Protein AF-A0A2J4YFI7-F1 (afdb_monomer)

Organism: NCBI:txid1134687

Nearest PDB structures (foldseek):
  6lla-assembly1_A  TM=9.316E-01  e=1.703E-08  Providencia alcalifaciens F90-2004
  6lk2-assembly2_B  TM=9.315E-01  e=2.602E-08  Providencia alc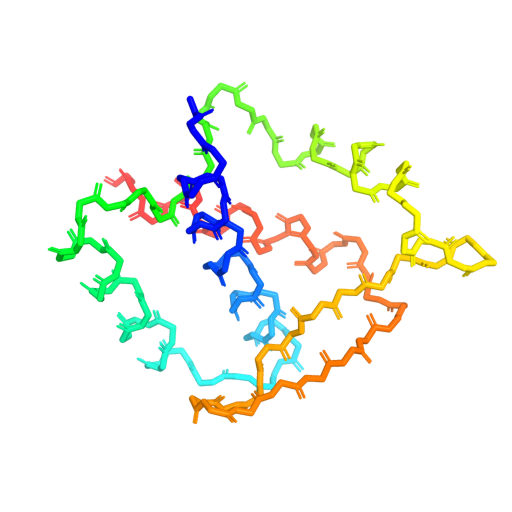alifaciens F90-2004
  6lk2-assembly1_A  TM=9.329E-01  e=6.852E-08  Providencia alcalifaciens F90-2004
  3okf-assembly1_A  TM=9.171E-01  e=9.826E-07  Vibrio cholerae O1 biovar El Tor str. N16961
  3zok-assembly2_D  TM=7.689E-01  e=5.336E-05  Actinidia chinensis

Solvent-accessible surface area (backbone atoms only — not comparable to full-atom values): 5832 Å² total; per-residue (Å²): 130,55,71,69,39,52,50,40,13,49,52,44,29,28,37,41,30,18,36,76,69,75,44,31,59,70,69,58,46,51,53,50,47,54,52,36,50,74,70,75,35,46,57,36,72,64,88,88,56,55,50,76,67,47,51,70,59,60,64,68,40,90,57,41,61,97,84,32,51,54,44,72,30,44,54,48,98,95,39,69,46,82,41,63,73,69,57,66,66,48,51,37,50,14,42,46,54,37,59,60,78,76,115

Radius of gyration: 13.02 Å; Cα contacts (8 Å, |Δi|>4): 129; chains: 1; bounding box: 36×32×28 Å

Structure (mmCIF, N/CA/C/O backbone):
data_AF-A0A2J4YFI7-F1
#
_entry.id   AF-A0A2J4YFI7-F1
#
loop_
_atom_site.group_PDB
_atom_site.id
_atom_site.type_symbol
_atom_site.label_atom_id
_atom_site.label_alt_id
_atom_site.label_comp_id
_atom_site.label_asym_id
_atom_site.label_entity_id
_atom_site.label_seq_id
_atom_site.pdbx_PDB_ins_code
_atom_site.Cartn_x
_atom_site.Cartn_y
_atom_site.Cartn_z
_atom_site.occupancy
_atom_site.B_iso_or_equiv
_atom_site.auth_seq_id
_atom_site.auth_comp_id
_atom_site.auth_asym_id
_atom_site.auth_atom_id
_atom_site.pdbx_PDB_model_num
ATOM 1 N N . TRP A 1 1 ? 0.781 8.949 15.170 1.00 85.25 1 TRP A N 1
ATOM 2 C CA . TRP A 1 1 ? 1.114 7.699 14.479 1.00 85.25 1 TRP A CA 1
ATOM 3 C C . TRP A 1 1 ? 2.081 6.889 15.309 1.00 85.25 1 TRP A C 1
ATOM 5 O O . TRP A 1 1 ? 3.270 7.186 15.361 1.00 85.25 1 TRP A O 1
ATOM 15 N N . LEU A 1 2 ? 1.547 5.887 15.994 1.00 94.88 2 LEU A N 1
ATOM 16 C CA . LEU A 1 2 ? 2.310 4.775 16.536 1.00 94.88 2 LEU A CA 1
ATOM 17 C C . LEU A 1 2 ? 2.822 3.903 15.384 1.00 94.88 2 LEU A C 1
ATOM 19 O O . LEU A 1 2 ? 2.267 3.906 14.284 1.00 94.88 2 LEU A O 1
ATOM 23 N N . HIS A 1 3 ? 3.860 3.109 15.643 1.00 94.19 3 HIS A N 1
ATOM 24 C CA . HIS A 1 3 ? 4.421 2.219 14.624 1.00 94.19 3 HIS A CA 1
ATOM 25 C C . HIS A 1 3 ? 3.359 1.277 14.029 1.00 94.19 3 HIS A C 1
ATOM 27 O O . HIS A 1 3 ? 3.252 1.166 12.811 1.00 94.19 3 HIS A O 1
ATOM 33 N N . GLY A 1 4 ? 2.529 0.661 14.878 1.00 95.56 4 GLY A N 1
ATOM 34 C CA . GLY A 1 4 ? 1.462 -0.244 14.437 1.00 95.56 4 GLY A CA 1
ATOM 35 C C . GLY A 1 4 ? 0.390 0.434 13.578 1.00 95.56 4 GLY A C 1
ATOM 36 O O . GLY A 1 4 ? -0.101 -0.174 12.633 1.00 95.56 4 GLY A O 1
ATOM 37 N N . GLU A 1 5 ? 0.082 1.705 13.847 1.00 96.44 5 GLU A N 1
ATOM 38 C CA . GLU A 1 5 ? -0.845 2.497 13.030 1.00 96.44 5 GLU A CA 1
ATOM 39 C C . GLU A 1 5 ? -0.274 2.699 11.623 1.00 96.44 5 GLU A C 1
ATOM 41 O O . GLU A 1 5 ? -0.945 2.419 10.633 1.00 96.44 5 GLU A O 1
ATOM 46 N N . ALA A 1 6 ? 0.998 3.101 11.526 1.00 94.38 6 ALA A N 1
ATOM 47 C CA . ALA A 1 6 ? 1.653 3.328 10.237 1.00 94.38 6 ALA A CA 1
ATOM 48 C C . ALA A 1 6 ? 1.770 2.029 9.423 1.00 94.38 6 ALA A C 1
ATOM 50 O O . ALA A 1 6 ? 1.573 2.033 8.208 1.00 94.38 6 ALA A O 1
ATOM 51 N N . VAL A 1 7 ? 2.037 0.904 10.097 1.00 96.06 7 VAL A N 1
ATOM 52 C CA . VAL A 1 7 ? 2.053 -0.426 9.474 1.00 96.06 7 VAL A CA 1
ATOM 53 C C . VAL A 1 7 ? 0.668 -0.807 8.946 1.00 96.06 7 VAL A C 1
ATOM 55 O O . VAL A 1 7 ? 0.578 -1.322 7.834 1.00 96.06 7 VAL A O 1
ATOM 58 N N . ALA A 1 8 ? -0.408 -0.531 9.687 1.00 97.38 8 ALA A N 1
ATOM 59 C CA . ALA A 1 8 ? -1.773 -0.826 9.252 1.00 97.38 8 ALA A CA 1
ATOM 60 C C . ALA A 1 8 ? -2.142 -0.095 7.954 1.00 97.38 8 ALA A C 1
ATOM 62 O O . ALA A 1 8 ? -2.522 -0.742 6.975 1.00 97.38 8 ALA A O 1
ATOM 63 N N . ALA A 1 9 ? -1.934 1.223 7.906 1.00 96.19 9 ALA A N 1
ATOM 64 C CA . ALA A 1 9 ? -2.154 2.016 6.698 1.00 96.19 9 ALA A CA 1
ATOM 65 C C . ALA A 1 9 ? -1.271 1.532 5.531 1.00 96.19 9 ALA A C 1
ATOM 67 O O . ALA A 1 9 ? -1.753 1.330 4.415 1.00 96.19 9 ALA A O 1
ATOM 68 N N . GLY A 1 10 ? 0.007 1.252 5.806 1.00 95.75 10 GLY A N 1
ATOM 69 C CA . GLY A 1 10 ? 0.949 0.733 4.815 1.00 95.75 10 GLY A CA 1
ATOM 70 C C . GLY A 1 10 ? 0.550 -0.628 4.231 1.00 95.75 10 GLY A C 1
ATOM 71 O O . GLY A 1 10 ? 0.753 -0.860 3.041 1.00 95.75 10 GLY A O 1
ATOM 72 N N . MET A 1 11 ? -0.063 -1.520 5.018 1.00 97.56 11 MET A N 1
ATOM 73 C CA . MET A 1 11 ? -0.576 -2.802 4.513 1.00 97.56 11 MET A CA 1
ATOM 74 C C . MET A 1 11 ? -1.711 -2.611 3.504 1.00 97.56 11 MET A C 1
ATOM 76 O O . MET A 1 11 ? -1.757 -3.324 2.501 1.00 97.56 11 MET A O 1
ATOM 80 N N . VAL A 1 12 ? -2.598 -1.638 3.731 1.00 97.62 12 VAL A N 1
ATOM 81 C CA . VAL A 1 12 ? -3.676 -1.316 2.782 1.00 97.62 12 VAL A CA 1
ATOM 82 C C . VAL A 1 12 ? -3.097 -0.715 1.502 1.00 97.62 12 VAL A C 1
ATOM 84 O O . VAL A 1 12 ? -3.463 -1.149 0.411 1.00 97.62 12 VAL A O 1
ATOM 87 N N . MET A 1 13 ? -2.128 0.200 1.611 1.00 96.94 13 MET A N 1
ATOM 88 C CA . MET A 1 13 ? -1.411 0.747 0.450 1.00 96.94 13 MET A CA 1
ATOM 89 C C . MET A 1 13 ? -0.704 -0.357 -0.354 1.00 96.94 13 MET A C 1
ATOM 91 O O . MET A 1 13 ? -0.778 -0.374 -1.580 1.00 96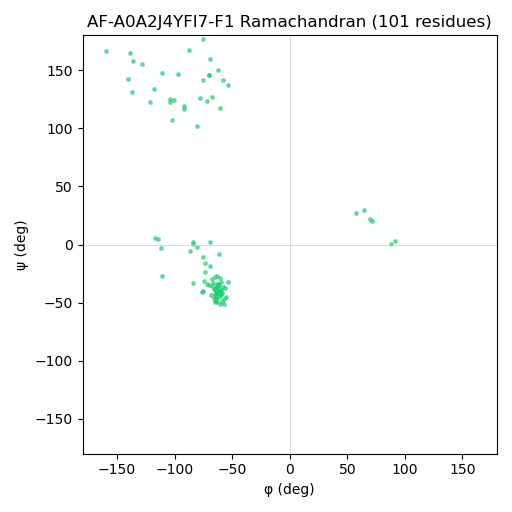.94 13 MET A O 1
ATOM 95 N N . ALA A 1 14 ? -0.070 -1.328 0.311 1.00 97.19 14 ALA A N 1
ATOM 96 C CA . ALA A 1 14 ? 0.568 -2.466 -0.354 1.00 97.19 14 ALA A CA 1
ATOM 97 C C . ALA A 1 14 ? -0.446 -3.379 -1.066 1.00 97.19 14 ALA A C 1
ATOM 99 O O . ALA A 1 14 ? -0.180 -3.857 -2.171 1.00 97.19 14 ALA A O 1
ATOM 100 N N . ALA A 1 15 ? -1.619 -3.601 -0.465 1.00 98.00 15 ALA A N 1
ATOM 101 C CA . ALA A 1 15 ? -2.702 -4.356 -1.088 1.00 98.00 15 ALA A CA 1
ATOM 102 C C . ALA A 1 15 ? -3.238 -3.646 -2.343 1.00 98.00 15 ALA A C 1
ATOM 104 O O . ALA A 1 15 ? -3.321 -4.268 -3.402 1.00 98.00 15 ALA A O 1
ATOM 105 N N . ARG A 1 16 ? -3.475 -2.327 -2.271 1.00 97.56 16 ARG A N 1
ATOM 106 C CA . ARG A 1 16 ? -3.871 -1.496 -3.425 1.00 97.56 16 ARG A CA 1
ATOM 107 C C . ARG A 1 16 ? -2.811 -1.462 -4.524 1.00 97.56 16 ARG A C 1
ATOM 109 O O . ARG A 1 16 ? -3.140 -1.572 -5.702 1.00 97.56 16 ARG A O 1
ATOM 116 N N . ALA A 1 17 ? -1.530 -1.391 -4.165 1.00 97.25 17 ALA A N 1
ATOM 117 C CA . ALA A 1 17 ? -0.444 -1.483 -5.139 1.00 97.25 17 ALA A CA 1
ATOM 118 C C . ALA A 1 17 ? -0.454 -2.840 -5.860 1.00 97.25 17 ALA A C 1
ATOM 120 O O . ALA A 1 17 ? -0.263 -2.901 -7.073 1.00 97.25 17 ALA A O 1
ATOM 121 N N . SER A 1 18 ? -0.728 -3.931 -5.140 1.00 97.62 18 SER A N 1
ATOM 122 C CA . SER A 1 18 ? -0.827 -5.262 -5.741 1.00 97.62 18 SER A CA 1
ATOM 123 C C . SER A 1 18 ? -2.078 -5.436 -6.620 1.00 97.62 18 SER A C 1
ATOM 125 O O . SER A 1 18 ? -1.992 -6.056 -7.682 1.00 97.62 18 SER A O 1
ATOM 127 N N . GLU A 1 19 ? -3.214 -4.823 -6.258 1.00 97.38 19 GLU A N 1
ATOM 128 C CA . GLU A 1 19 ? -4.404 -4.728 -7.126 1.00 97.38 19 GLU A CA 1
ATOM 129 C C . GLU A 1 19 ? -4.088 -4.019 -8.444 1.00 97.38 19 GLU A C 1
ATOM 131 O O . GLU A 1 19 ? -4.394 -4.542 -9.513 1.00 97.38 19 GLU A O 1
ATOM 136 N N . ARG A 1 20 ? -3.419 -2.859 -8.382 1.00 96.56 20 ARG A N 1
ATOM 137 C CA . ARG A 1 20 ? -3.005 -2.088 -9.568 1.00 96.56 20 ARG A CA 1
ATOM 138 C C . ARG A 1 20 ? -2.068 -2.869 -10.486 1.00 96.56 20 ARG A C 1
ATOM 140 O O . ARG A 1 20 ? -2.069 -2.661 -11.694 1.00 96.56 20 ARG A O 1
ATOM 147 N N . LEU A 1 21 ? -1.296 -3.796 -9.924 1.00 96.62 21 LEU A N 1
ATOM 148 C CA . LEU A 1 21 ? -0.437 -4.714 -10.675 1.00 96.62 21 LEU A CA 1
ATOM 149 C C . LEU A 1 21 ? -1.184 -5.955 -11.195 1.00 96.62 21 LEU A C 1
ATOM 151 O O . LEU A 1 21 ? -0.551 -6.819 -11.803 1.00 96.62 21 LEU A O 1
ATOM 155 N N . GLY A 1 22 ? -2.491 -6.076 -10.937 1.00 96.62 22 GLY A N 1
ATOM 156 C CA . GLY A 1 22 ? -3.318 -7.220 -11.324 1.00 96.62 22 GLY A CA 1
ATOM 157 C C . GLY A 1 22 ? -2.994 -8.504 -10.557 1.00 96.62 22 GLY A C 1
ATOM 158 O O . GLY A 1 22 ? -3.241 -9.597 -11.061 1.00 96.62 22 GLY A O 1
ATOM 159 N N . ARG A 1 23 ? -2.385 -8.395 -9.368 1.00 96.31 23 ARG A N 1
ATOM 160 C CA . ARG A 1 23 ? -1.854 -9.533 -8.595 1.00 96.31 23 ARG A CA 1
ATOM 161 C C . ARG A 1 23 ? -2.600 -9.827 -7.300 1.00 96.31 23 ARG A C 1
ATOM 163 O O . ARG A 1 23 ? -2.256 -10.792 -6.622 1.00 96.31 23 ARG A O 1
ATOM 170 N N . PHE A 1 24 ? -3.600 -9.024 -6.955 1.00 97.62 24 PHE A N 1
ATOM 171 C CA . PHE A 1 24 ? -4.356 -9.192 -5.722 1.00 97.62 24 PHE A CA 1
ATOM 172 C C . PHE A 1 24 ? -5.838 -8.926 -5.943 1.00 97.62 24 PHE A C 1
ATOM 174 O O . PHE A 1 24 ? -6.211 -8.050 -6.722 1.00 97.62 24 PHE A O 1
ATOM 181 N N . ASN A 1 25 ? -6.681 -9.711 -5.277 1.00 97.00 25 ASN A N 1
ATOM 182 C CA . ASN A 1 25 ? -8.123 -9.604 -5.413 1.00 97.00 25 ASN A CA 1
ATOM 183 C C . ASN A 1 25 ? -8.648 -8.398 -4.599 1.00 97.00 25 ASN A C 1
ATOM 185 O O . ASN A 1 25 ? -8.442 -8.374 -3.382 1.00 97.00 25 ASN A O 1
ATOM 189 N N . PRO A 1 26 ? -9.408 -7.458 -5.200 1.00 96.19 26 PRO A N 1
ATOM 190 C CA . PRO A 1 26 ? -10.044 -6.362 -4.467 1.00 96.19 26 PRO A CA 1
ATOM 191 C C . PRO A 1 26 ? -10.911 -6.800 -3.278 1.00 96.19 26 PRO A C 1
ATOM 193 O O . PRO A 1 26 ? -10.984 -6.093 -2.273 1.00 96.19 26 PRO A O 1
ATOM 196 N N . GLN A 1 27 ? -11.555 -7.973 -3.342 1.00 97.50 27 GLN A N 1
ATOM 197 C CA . GLN A 1 27 ? -12.321 -8.495 -2.205 1.00 97.50 27 GLN A CA 1
ATOM 198 C C . GLN A 1 27 ? -11.425 -8.861 -1.014 1.00 97.50 27 GLN A C 1
ATOM 200 O O . GLN A 1 27 ? -11.829 -8.678 0.135 1.00 97.50 27 GLN A O 1
ATOM 205 N N . ASP A 1 28 ? -10.199 -9.328 -1.258 1.00 97.69 28 ASP A N 1
ATOM 206 C CA . ASP A 1 28 ? -9.247 -9.617 -0.186 1.00 97.69 28 ASP A CA 1
ATOM 207 C C . ASP A 1 28 ? -8.714 -8.335 0.460 1.00 97.69 28 ASP A C 1
ATOM 209 O O . ASP A 1 28 ? -8.549 -8.290 1.679 1.00 97.69 28 ASP A O 1
ATOM 213 N N . THR A 1 29 ? -8.548 -7.252 -0.300 1.00 97.50 29 THR A N 1
ATOM 214 C CA . THR A 1 29 ? -8.236 -5.937 0.282 1.00 97.50 29 THR A CA 1
ATOM 215 C C . THR A 1 29 ? -9.351 -5.435 1.185 1.00 97.50 29 THR A C 1
ATOM 217 O O . THR A 1 29 ? -9.071 -4.950 2.280 1.00 97.50 29 THR A O 1
ATOM 220 N N . GLN A 1 30 ? -10.617 -5.615 0.799 1.00 97.31 30 GLN A N 1
ATOM 221 C CA . GLN A 1 30 ? -11.740 -5.265 1.675 1.00 97.31 30 GLN A CA 1
ATOM 222 C C . GLN A 1 30 ? -11.748 -6.102 2.959 1.00 97.31 30 GLN A C 1
ATOM 224 O O . GLN A 1 30 ? -12.014 -5.578 4.040 1.00 97.31 30 GLN A O 1
ATOM 229 N N . ARG A 1 31 ? -11.380 -7.388 2.884 1.00 98.06 31 ARG A N 1
ATOM 230 C CA . ARG A 1 31 ? -11.200 -8.227 4.082 1.00 98.06 31 ARG A CA 1
ATOM 231 C C . ARG A 1 31 ? -10.095 -7.693 4.999 1.00 98.06 31 ARG A C 1
ATOM 233 O O . ARG A 1 31 ? -10.288 -7.691 6.214 1.00 98.06 31 ARG A O 1
ATOM 240 N N . ILE A 1 32 ? -8.972 -7.234 4.439 1.00 97.81 32 ILE A N 1
ATOM 241 C CA . ILE A 1 32 ? -7.876 -6.611 5.200 1.00 97.81 32 ILE A CA 1
ATOM 242 C C . ILE A 1 32 ? -8.360 -5.320 5.873 1.00 97.81 32 ILE A C 1
ATOM 244 O O . ILE A 1 32 ? -8.188 -5.169 7.081 1.00 97.81 32 ILE A O 1
ATOM 248 N N . ILE A 1 33 ? -9.015 -4.428 5.124 1.00 97.38 33 ILE A N 1
ATOM 249 C CA . ILE A 1 33 ? -9.549 -3.155 5.636 1.00 97.38 33 ILE A CA 1
ATOM 250 C C . ILE A 1 33 ? -10.523 -3.400 6.791 1.00 97.38 33 ILE A C 1
ATOM 252 O O . ILE A 1 33 ? -10.333 -2.846 7.873 1.00 97.38 33 ILE A O 1
ATOM 256 N N . HIS A 1 34 ? -11.510 -4.282 6.606 1.00 97.88 34 HIS A N 1
ATOM 257 C CA . HIS A 1 34 ? -12.484 -4.598 7.652 1.00 97.88 34 HIS A CA 1
ATOM 258 C C . HIS A 1 34 ? -11.827 -5.162 8.916 1.00 97.88 34 HIS A C 1
ATOM 260 O O . HIS A 1 34 ? -12.247 -4.841 10.027 1.00 97.88 34 HIS A O 1
ATOM 266 N N . LEU A 1 35 ? -10.796 -6.001 8.778 1.00 98.19 35 LEU A N 1
ATOM 267 C CA . LEU A 1 35 ? -10.075 -6.536 9.931 1.00 98.19 35 LEU A CA 1
ATOM 268 C C . LEU A 1 35 ? -9.335 -5.432 10.698 1.00 98.19 35 LEU A C 1
ATOM 270 O O . LEU A 1 35 ? -9.428 -5.382 11.923 1.00 98.19 35 LEU A O 1
ATOM 274 N N . LEU A 1 36 ? -8.633 -4.546 9.991 1.00 97.94 36 LEU A N 1
ATOM 275 C CA . LEU A 1 36 ? -7.889 -3.442 10.602 1.00 97.94 36 LEU A CA 1
ATOM 276 C C . LEU A 1 36 ? -8.823 -2.441 11.291 1.00 97.94 36 LEU A C 1
ATOM 278 O O . LEU A 1 36 ? -8.572 -2.062 12.432 1.00 97.94 36 LEU A O 1
ATOM 282 N N . GLN A 1 37 ? -9.948 -2.099 10.660 1.00 97.38 37 GLN A N 1
ATOM 283 C CA . GLN A 1 37 ? -10.973 -1.243 11.264 1.00 97.38 37 GLN A CA 1
ATOM 284 C C . GLN A 1 37 ? -11.557 -1.862 12.538 1.00 97.38 37 GLN A C 1
ATOM 286 O O . GLN A 1 37 ? -11.695 -1.177 13.549 1.00 97.38 37 GLN A O 1
ATOM 291 N N . ARG A 1 38 ? -11.842 -3.173 12.538 1.00 98.19 38 ARG A N 1
ATOM 292 C CA . ARG A 1 38 ? -12.292 -3.893 13.744 1.00 98.19 38 ARG A CA 1
ATOM 293 C C . ARG A 1 38 ? -11.249 -3.904 14.861 1.00 98.19 38 ARG A C 1
ATOM 295 O O . ARG A 1 38 ? -11.622 -4.011 16.024 1.00 98.19 38 ARG A O 1
ATOM 302 N N . ALA A 1 39 ? -9.969 -3.805 14.514 1.00 97.50 39 ALA A N 1
ATOM 303 C CA . ALA A 1 39 ? -8.872 -3.667 15.464 1.00 97.50 39 ALA A CA 1
ATOM 304 C C . ALA A 1 39 ? -8.634 -2.209 15.912 1.00 97.50 39 ALA A C 1
ATOM 306 O O . ALA A 1 39 ? -7.708 -1.963 16.679 1.00 97.50 39 ALA A O 1
ATOM 307 N N . GLY A 1 40 ? -9.442 -1.248 15.445 1.00 96.56 40 GLY A N 1
ATOM 308 C CA . GLY A 1 40 ? -9.286 0.174 15.759 1.00 96.56 40 GLY A CA 1
ATOM 309 C C . GLY A 1 40 ? -8.077 0.826 15.086 1.00 96.56 40 GLY A C 1
ATOM 310 O O . GLY A 1 40 ? -7.596 1.849 15.563 1.00 96.56 40 GLY A O 1
ATOM 311 N N . LEU A 1 41 ? -7.558 0.229 14.009 1.00 97.25 41 LEU A N 1
ATOM 312 C CA . LEU A 1 41 ? -6.377 0.717 13.303 1.00 97.25 41 LEU A CA 1
ATOM 313 C C . LEU A 1 41 ? -6.759 1.565 12.082 1.00 97.25 41 LEU A C 1
ATOM 315 O O . LEU A 1 41 ? -7.754 1.272 11.410 1.00 97.25 41 LEU A O 1
ATOM 319 N N . PRO A 1 42 ? -5.951 2.584 11.745 1.00 95.81 42 PRO A N 1
ATOM 320 C CA . PRO A 1 42 ? -6.166 3.363 10.538 1.00 95.81 42 PRO A CA 1
ATOM 321 C C . PRO A 1 42 ? -5.863 2.539 9.280 1.00 95.81 42 PRO A C 1
ATOM 323 O O . PRO A 1 42 ? -4.961 1.701 9.254 1.00 95.81 42 PRO A O 1
ATOM 326 N N . VAL A 1 43 ? -6.624 2.808 8.218 1.00 96.38 43 VAL A N 1
ATOM 327 C CA . VAL A 1 43 ? -6.546 2.118 6.913 1.00 96.38 43 VAL A CA 1
ATOM 328 C C . VAL A 1 43 ? -6.139 3.043 5.761 1.00 96.38 43 VAL A C 1
ATOM 330 O O . VAL A 1 43 ? -6.117 2.634 4.604 1.00 96.38 43 VAL A O 1
ATOM 333 N N . SER A 1 44 ? -5.802 4.284 6.086 1.00 93.25 44 SER A N 1
ATOM 334 C CA . SER A 1 44 ? -5.335 5.344 5.193 1.00 93.25 44 SER A CA 1
ATOM 335 C C . SER A 1 44 ? -4.162 6.050 5.861 1.00 93.25 44 SER A C 1
ATOM 337 O O . SER A 1 44 ? -4.016 5.960 7.075 1.00 93.25 44 SER A O 1
ATOM 339 N N . GLY A 1 45 ? -3.310 6.729 5.100 1.00 90.25 45 GLY A N 1
ATOM 340 C CA . GLY A 1 45 ? -2.272 7.579 5.689 1.00 90.25 45 GLY A CA 1
ATOM 341 C C . GLY A 1 45 ? -2.822 8.908 6.240 1.00 90.25 45 GLY A C 1
ATOM 342 O O . GLY A 1 45 ? -4.011 9.190 6.084 1.00 90.25 45 GLY A O 1
ATOM 343 N N . PRO A 1 46 ? -1.972 9.751 6.859 1.00 89.62 46 PRO A N 1
ATOM 344 C CA . PRO A 1 46 ? -2.356 11.100 7.284 1.00 89.62 46 PRO A CA 1
ATOM 345 C C . PRO A 1 46 ? -2.956 11.915 6.128 1.00 89.62 46 PRO A C 1
ATOM 347 O O . PRO A 1 46 ? -2.408 11.902 5.023 1.00 89.62 46 PRO A O 1
ATOM 350 N N . GLN A 1 47 ? -4.046 12.647 6.382 1.00 85.19 47 GLN A N 1
ATOM 351 C CA . GLN A 1 47 ? -4.719 13.464 5.360 1.00 85.19 47 GLN A CA 1
ATOM 352 C C . GLN A 1 47 ? -3.860 14.648 4.906 1.00 85.19 47 GLN A C 1
ATOM 354 O O . GLN A 1 47 ? -3.935 15.076 3.759 1.00 85.19 47 GLN A O 1
ATOM 359 N N . GLU A 1 48 ? -3.010 15.155 5.793 1.00 87.25 48 GLU A N 1
ATOM 360 C CA . GLU A 1 48 ? -2.119 16.287 5.547 1.00 87.25 48 GLU A CA 1
ATOM 361 C C . GLU A 1 48 ? -0.911 15.901 4.679 1.00 87.25 48 GLU A C 1
ATOM 363 O O . GLU A 1 48 ? -0.164 16.769 4.226 1.00 87.25 48 GLU A O 1
ATOM 368 N N . MET A 1 49 ? -0.693 14.601 4.455 1.00 88.31 49 MET A N 1
ATOM 369 C CA . MET A 1 49 ? 0.440 14.083 3.700 1.00 88.31 49 MET A CA 1
ATOM 370 C C . MET A 1 49 ? 0.009 13.688 2.286 1.00 88.31 49 MET A C 1
ATOM 372 O O . MET A 1 49 ? -0.626 12.655 2.077 1.00 88.31 49 MET A O 1
ATOM 376 N N . ALA A 1 50 ? 0.404 14.491 1.298 1.00 89.12 50 ALA A N 1
ATOM 377 C CA . ALA A 1 50 ? 0.192 14.180 -0.115 1.00 89.12 50 ALA A CA 1
ATOM 378 C C . ALA A 1 50 ? 0.930 12.892 -0.529 1.00 89.12 50 ALA A C 1
ATOM 380 O O . ALA A 1 50 ? 1.988 12.577 0.023 1.00 89.12 50 ALA A O 1
ATOM 381 N N . ALA A 1 51 ? 0.403 12.158 -1.515 1.00 88.12 51 ALA A N 1
ATOM 382 C CA . ALA A 1 51 ? 0.980 10.891 -1.977 1.00 88.12 51 ALA A CA 1
ATOM 383 C C . ALA A 1 51 ? 2.453 11.036 -2.409 1.00 88.12 51 ALA A C 1
ATOM 385 O O . ALA A 1 51 ? 3.296 10.188 -2.113 1.00 88.12 51 ALA A O 1
ATOM 386 N N . GLU A 1 52 ? 2.794 12.160 -3.031 1.00 88.50 52 GLU A N 1
ATOM 387 C CA . GLU A 1 52 ? 4.135 12.496 -3.505 1.00 88.50 52 GLU A CA 1
ATOM 388 C C . GLU A 1 52 ? 5.136 12.653 -2.357 1.00 88.50 52 GLU A C 1
ATOM 390 O O . GLU A 1 52 ? 6.324 12.375 -2.529 1.00 88.50 52 GLU A O 1
ATOM 395 N N . ALA A 1 53 ? 4.666 13.041 -1.167 1.00 89.56 53 ALA A N 1
ATOM 396 C CA . ALA A 1 53 ? 5.513 13.191 0.008 1.00 89.56 53 ALA A CA 1
ATOM 397 C C . ALA A 1 53 ? 6.029 11.840 0.535 1.00 89.56 53 ALA A C 1
ATOM 399 O O . ALA A 1 53 ? 7.026 11.816 1.252 1.00 89.56 53 ALA A O 1
ATOM 400 N N . TYR A 1 54 ? 5.409 10.708 0.174 1.00 88.50 54 TYR A N 1
ATOM 401 C CA . TYR A 1 54 ? 5.837 9.381 0.636 1.00 88.50 54 TYR A CA 1
ATOM 402 C C . TYR A 1 54 ? 7.108 8.902 -0.070 1.00 88.50 54 TYR A C 1
ATOM 404 O O . TYR A 1 54 ? 7.988 8.324 0.574 1.00 88.50 54 TYR A O 1
ATOM 412 N N . LEU A 1 55 ? 7.237 9.153 -1.379 1.00 85.81 55 LEU A N 1
ATOM 413 C CA . LEU A 1 55 ? 8.324 8.597 -2.194 1.00 85.81 55 LEU A CA 1
ATOM 414 C C . LEU A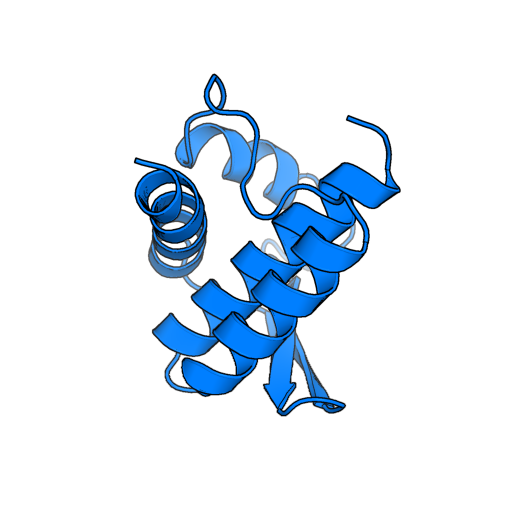 1 55 ? 9.728 8.947 -1.668 1.00 85.81 55 LEU A C 1
ATOM 416 O O . LEU A 1 55 ? 10.529 8.022 -1.515 1.00 85.81 55 LEU A O 1
ATOM 420 N N . PRO A 1 56 ? 10.054 10.209 -1.310 1.00 85.38 56 PRO A N 1
ATOM 421 C CA . PRO A 1 56 ? 11.375 10.546 -0.778 1.00 85.38 56 PRO A CA 1
ATOM 422 C C . PRO A 1 56 ? 11.728 9.787 0.507 1.00 85.38 56 PRO A C 1
ATOM 424 O O . PRO A 1 56 ? 12.896 9.473 0.739 1.00 85.38 56 PRO A O 1
ATOM 427 N N . HIS A 1 57 ? 10.733 9.480 1.345 1.00 84.81 57 HIS A N 1
ATOM 428 C CA . HIS A 1 57 ? 10.933 8.708 2.570 1.00 84.81 57 HIS A CA 1
ATOM 429 C C . HIS A 1 57 ? 11.119 7.217 2.273 1.00 84.81 57 HIS A C 1
ATOM 431 O O . HIS A 1 57 ? 12.014 6.595 2.841 1.00 84.81 57 HIS A O 1
ATOM 437 N N . MET A 1 58 ? 10.346 6.662 1.336 1.00 81.50 58 MET A N 1
ATOM 438 C CA . MET A 1 58 ? 10.455 5.260 0.917 1.00 81.50 58 MET A CA 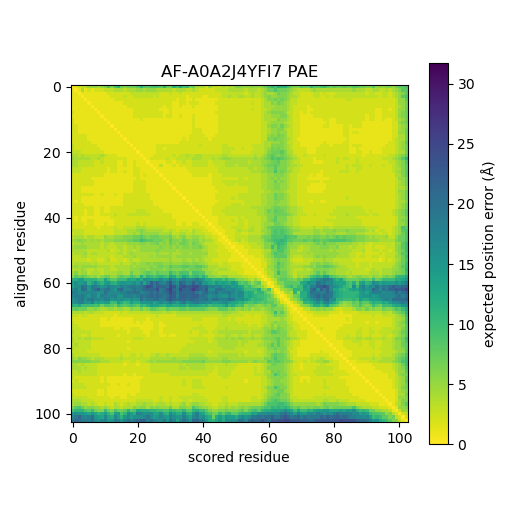1
ATOM 439 C C . MET A 1 58 ? 11.777 4.967 0.189 1.00 81.50 58 MET A C 1
ATOM 441 O O . MET A 1 58 ? 12.361 3.903 0.369 1.00 81.50 58 MET A O 1
ATOM 445 N N . MET A 1 59 ? 12.289 5.920 -0.595 1.00 75.19 59 MET A N 1
ATOM 446 C CA . MET A 1 59 ? 13.558 5.785 -1.326 1.00 75.19 59 MET A CA 1
ATOM 447 C C . MET A 1 59 ? 14.806 5.880 -0.436 1.00 75.19 59 MET A C 1
ATOM 449 O O . MET A 1 59 ? 15.893 5.498 -0.861 1.00 75.19 59 MET A O 1
ATOM 453 N N . ARG A 1 60 ? 14.679 6.389 0.795 1.00 67.25 60 ARG A N 1
ATOM 454 C CA . ARG A 1 60 ? 15.778 6.436 1.776 1.00 67.25 60 ARG A CA 1
ATOM 455 C C . ARG A 1 60 ? 15.893 5.156 2.609 1.00 67.25 60 ARG A C 1
ATOM 457 O O . ARG A 1 60 ? 16.827 5.035 3.401 1.00 67.25 60 ARG A O 1
ATOM 464 N N . ASP A 1 61 ? 14.957 4.219 2.461 1.00 71.38 61 ASP A N 1
ATOM 465 C CA . ASP A 1 61 ? 14.946 2.964 3.209 1.00 71.38 61 ASP A CA 1
ATOM 466 C C . ASP A 1 61 ? 16.091 2.032 2.763 1.00 71.38 61 ASP A C 1
ATOM 468 O O . ASP A 1 61 ? 16.454 1.952 1.588 1.00 71.38 61 ASP A O 1
ATOM 472 N N . LYS A 1 62 ? 16.639 1.263 3.712 1.00 54.44 62 LYS A N 1
ATOM 473 C CA . LYS A 1 62 ? 17.702 0.266 3.491 1.00 54.44 62 LYS A CA 1
ATOM 474 C C . LYS A 1 62 ? 17.303 -0.870 2.536 1.00 54.44 62 LYS A C 1
ATOM 476 O O . LYS A 1 62 ? 18.151 -1.684 2.179 1.00 54.44 62 LYS A O 1
ATOM 481 N N . LYS A 1 63 ? 16.032 -0.956 2.129 1.00 56.56 63 LYS A N 1
ATOM 482 C CA . LYS A 1 63 ? 15.532 -1.894 1.110 1.00 56.56 63 LYS A CA 1
ATOM 483 C C . LYS A 1 63 ? 15.774 -1.446 -0.336 1.00 56.56 63 LYS A C 1
ATOM 485 O O . LYS A 1 63 ? 15.445 -2.206 -1.248 1.00 56.56 63 LYS A O 1
ATOM 490 N N . VAL A 1 64 ? 16.360 -0.267 -0.554 1.00 60.84 64 VAL A N 1
ATOM 491 C CA . VAL A 1 64 ? 16.837 0.170 -1.871 1.00 60.84 64 VAL A CA 1
ATOM 492 C C . VAL A 1 64 ? 18.200 -0.464 -2.158 1.00 60.84 64 VAL A C 1
ATOM 494 O O . VAL A 1 64 ? 19.228 -0.038 -1.639 1.0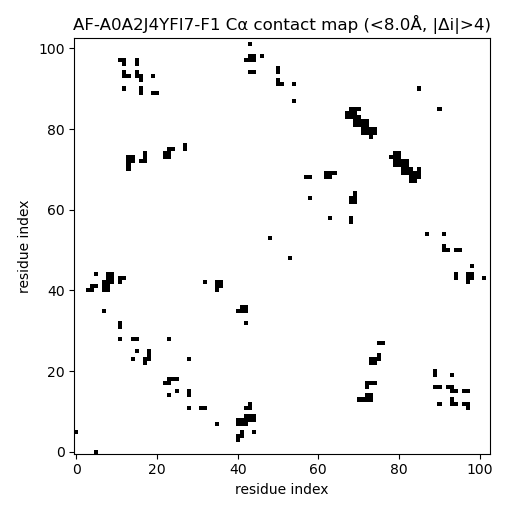0 60.84 64 VAL A O 1
ATOM 497 N N . LEU A 1 65 ? 18.213 -1.505 -2.990 1.00 58.44 65 LEU A N 1
ATOM 498 C CA . LEU A 1 65 ? 19.437 -2.117 -3.516 1.00 58.44 65 LEU A CA 1
ATOM 499 C C . LEU A 1 65 ? 19.604 -1.654 -4.964 1.00 58.44 65 LEU A C 1
ATOM 501 O O . LEU A 1 65 ? 18.684 -1.807 -5.759 1.00 58.44 65 LEU A O 1
ATOM 505 N N . ALA A 1 66 ? 20.761 -1.070 -5.288 1.00 60.56 66 ALA A N 1
ATOM 506 C CA . ALA A 1 66 ? 21.085 -0.544 -6.622 1.00 60.56 66 ALA A CA 1
ATOM 507 C C . ALA A 1 66 ? 20.114 0.531 -7.173 1.00 60.56 66 ALA A C 1
ATOM 509 O O . ALA A 1 66 ? 19.993 0.690 -8.381 1.00 60.56 66 ALA A O 1
ATOM 510 N N . GLY A 1 67 ? 19.443 1.293 -6.299 1.00 67.81 67 GLY A N 1
ATOM 511 C CA . GLY A 1 67 ? 18.509 2.354 -6.706 1.00 67.81 67 GLY A CA 1
ATOM 512 C C . GLY A 1 67 ? 17.068 1.886 -6.931 1.00 67.81 67 GLY A C 1
ATOM 513 O O . GLY A 1 67 ? 16.202 2.710 -7.212 1.00 67.81 67 GLY A O 1
ATOM 514 N N . GLU A 1 68 ? 16.783 0.595 -6.744 1.00 72.62 68 GLU A N 1
ATOM 515 C CA . GLU A 1 68 ? 15.437 0.042 -6.891 1.00 72.62 68 GLU A CA 1
ATOM 516 C C . GLU A 1 68 ? 14.742 -0.153 -5.540 1.00 72.62 68 GLU A C 1
ATOM 518 O O . GLU A 1 68 ? 15.228 -0.872 -4.662 1.00 72.62 68 GLU A O 1
ATOM 523 N N . MET A 1 69 ? 13.560 0.448 -5.390 1.00 83.44 69 MET A N 1
ATOM 524 C CA . MET A 1 69 ? 12.695 0.244 -4.229 1.00 83.44 69 MET A CA 1
ATOM 525 C C . MET A 1 69 ? 12.144 -1.186 -4.213 1.00 83.44 69 MET A C 1
ATOM 527 O O . MET A 1 69 ? 11.538 -1.639 -5.186 1.00 83.44 69 MET A O 1
ATOM 531 N N . ARG A 1 70 ? 12.324 -1.890 -3.088 1.00 88.06 70 ARG A N 1
ATOM 532 C CA . ARG A 1 70 ? 11.747 -3.221 -2.859 1.00 88.06 70 ARG A CA 1
ATOM 533 C C . ARG A 1 70 ? 10.551 -3.143 -1.923 1.00 88.06 70 ARG A C 1
ATOM 535 O O . ARG A 1 70 ? 10.680 -2.717 -0.775 1.00 88.06 70 ARG A O 1
ATOM 542 N N . LEU A 1 71 ? 9.411 -3.626 -2.398 1.00 92.69 71 LEU A N 1
ATOM 543 C CA . LEU A 1 71 ? 8.154 -3.677 -1.658 1.00 92.69 71 LEU A CA 1
ATOM 544 C C . LEU A 1 71 ? 7.787 -5.122 -1.327 1.00 92.69 71 LEU A C 1
ATOM 546 O O . LEU A 1 71 ? 8.082 -6.038 -2.091 1.00 92.69 71 LEU A O 1
ATOM 550 N N . VAL A 1 72 ? 7.132 -5.323 -0.185 1.00 95.12 72 VAL A N 1
ATOM 551 C CA . VAL A 1 72 ? 6.450 -6.586 0.117 1.00 95.12 72 VAL A CA 1
ATOM 552 C C . VAL A 1 72 ? 5.015 -6.435 -0.358 1.00 95.12 72 VAL A C 1
ATOM 554 O O . VAL A 1 72 ? 4.300 -5.576 0.154 1.00 95.12 72 VAL A O 1
ATOM 557 N N . LEU A 1 73 ? 4.606 -7.241 -1.334 1.00 97.25 73 LEU A N 1
ATOM 558 C CA . LEU A 1 73 ? 3.280 -7.160 -1.941 1.00 97.25 73 LEU A CA 1
ATOM 559 C C . LEU A 1 73 ? 2.508 -8.463 -1.711 1.00 97.25 73 LEU A C 1
ATOM 561 O O . LEU A 1 73 ? 3.075 -9.546 -1.893 1.00 97.25 73 LEU A O 1
ATOM 565 N N . PRO A 1 74 ? 1.231 -8.398 -1.303 1.00 98.00 74 PRO A N 1
ATOM 566 C CA . PRO A 1 74 ? 0.419 -9.592 -1.136 1.00 98.00 74 PRO A CA 1
ATOM 567 C C . PRO A 1 74 ? -0.015 -10.153 -2.500 1.00 98.00 74 PRO A C 1
ATOM 569 O O . PRO A 1 74 ? -0.338 -9.401 -3.415 1.00 98.00 74 PRO A O 1
ATOM 572 N N . LEU A 1 75 ? -0.032 -11.480 -2.628 1.00 97.25 75 LEU A N 1
ATOM 573 C CA . LEU A 1 75 ? -0.510 -12.219 -3.810 1.00 97.25 75 LEU A CA 1
ATOM 574 C C . LEU A 1 75 ? -1.807 -12.990 -3.522 1.00 97.25 75 LEU A C 1
ATOM 576 O O . LEU A 1 75 ? -2.593 -13.261 -4.421 1.00 97.25 75 LEU A O 1
ATOM 580 N N . ALA A 1 76 ? -2.015 -13.362 -2.259 1.00 97.12 76 ALA A N 1
ATOM 581 C CA . ALA A 1 76 ? -3.251 -13.915 -1.708 1.00 97.12 76 ALA A CA 1
ATOM 582 C C . ALA A 1 76 ? -3.230 -13.716 -0.182 1.00 97.12 76 ALA A C 1
ATOM 584 O O . ALA A 1 76 ? -2.173 -13.437 0.394 1.00 97.12 76 ALA A O 1
ATOM 585 N N . ILE A 1 77 ? -4.360 -13.885 0.506 1.00 96.81 77 ILE A N 1
ATOM 586 C CA . ILE A 1 77 ? -4.342 -13.936 1.975 1.00 96.81 77 ILE A CA 1
ATOM 587 C C . ILE A 1 77 ? -3.467 -15.116 2.421 1.00 96.81 77 ILE A C 1
ATOM 589 O O . ILE A 1 77 ? -3.756 -16.268 2.109 1.00 96.81 77 ILE A O 1
ATOM 593 N N . GLY A 1 78 ? -2.376 -14.810 3.128 1.00 96.69 78 GLY A N 1
ATOM 594 C CA . GLY A 1 78 ? -1.365 -15.788 3.544 1.00 96.69 78 GLY A CA 1
ATOM 595 C C . GLY A 1 78 ? -0.188 -15.974 2.575 1.00 96.69 78 GLY A C 1
ATOM 596 O O . GLY A 1 78 ? 0.682 -16.794 2.856 1.00 96.69 78 GLY A O 1
ATOM 597 N N . LYS A 1 79 ? -0.112 -15.223 1.464 1.00 97.75 79 LYS A N 1
ATOM 598 C CA . LYS A 1 79 ? 1.000 -15.289 0.499 1.00 97.75 79 LYS A CA 1
ATOM 599 C C . LYS A 1 79 ? 1.447 -13.897 0.051 1.00 97.75 79 LYS A C 1
ATOM 601 O O . LYS A 1 79 ? 0.632 -13.097 -0.399 1.00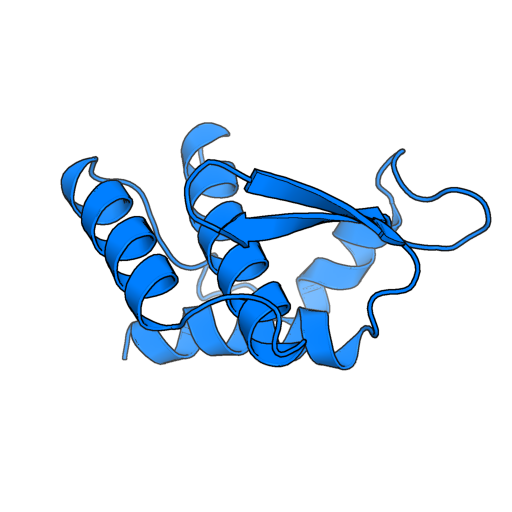 97.75 79 LYS A O 1
ATOM 606 N N . SER A 1 80 ? 2.750 -13.637 0.090 1.00 97.50 80 SER A N 1
ATOM 607 C CA . SER A 1 80 ? 3.361 -12.388 -0.378 1.00 97.50 80 SER A CA 1
ATOM 608 C C . SER A 1 80 ? 4.658 -12.641 -1.143 1.00 97.50 80 SER A C 1
ATOM 610 O O . SER A 1 80 ? 5.230 -13.731 -1.089 1.00 97.50 80 SER A O 1
ATOM 612 N N . GLU A 1 81 ? 5.113 -11.627 -1.870 1.00 96.12 81 GLU A N 1
ATOM 613 C CA . GLU A 1 81 ? 6.410 -11.604 -2.541 1.00 96.12 81 GLU A CA 1
ATOM 614 C C . GLU A 1 81 ? 7.187 -10.336 -2.180 1.00 96.12 81 GLU A C 1
ATOM 616 O O . GLU A 1 81 ? 6.601 -9.306 -1.841 1.00 96.12 81 GLU A O 1
ATOM 621 N N . ILE A 1 82 ? 8.515 -10.401 -2.284 1.00 94.88 82 ILE A N 1
ATOM 622 C CA . ILE A 1 82 ? 9.364 -9.209 -2.319 1.00 94.88 82 ILE A CA 1
ATOM 623 C C . ILE A 1 82 ? 9.548 -8.842 -3.787 1.00 94.88 82 ILE A C 1
ATOM 625 O O . ILE A 1 82 ? 10.105 -9.627 -4.554 1.00 94.88 82 ILE A O 1
ATOM 629 N N . ARG A 1 83 ? 9.110 -7.645 -4.170 1.00 91.88 83 ARG A N 1
ATOM 630 C CA . ARG A 1 83 ? 9.177 -7.157 -5.545 1.00 91.88 83 ARG A CA 1
ATOM 631 C C . ARG A 1 83 ? 9.987 -5.869 -5.626 1.00 91.88 83 ARG A C 1
ATOM 633 O O . ARG A 1 83 ? 9.667 -4.891 -4.957 1.00 91.88 83 ARG A O 1
ATOM 640 N N . GLY A 1 84 ? 11.035 -5.890 -6.446 1.00 91.12 84 GLY A N 1
ATOM 641 C CA . GLY A 1 84 ? 11.747 -4.692 -6.896 1.00 91.12 84 GLY A CA 1
ATOM 642 C C . GLY A 1 84 ? 11.116 -4.100 -8.157 1.00 91.12 84 GLY A C 1
ATOM 643 O O . GLY A 1 84 ? 10.286 -4.750 -8.800 1.00 91.12 84 GLY A O 1
ATOM 644 N N . GLY A 1 85 ? 11.508 -2.875 -8.504 1.00 88.88 85 GLY A N 1
ATOM 645 C CA . GLY A 1 85 ? 11.124 -2.241 -9.770 1.00 88.88 85 GLY A CA 1
ATOM 646 C C . GLY A 1 85 ? 9.623 -1.971 -9.909 1.00 88.88 85 GLY A C 1
ATOM 647 O O . GLY A 1 85 ? 9.090 -2.025 -11.016 1.00 88.88 85 GLY A O 1
ATOM 648 N N . VAL A 1 86 ? 8.916 -1.733 -8.799 1.00 92.06 86 VAL A N 1
ATOM 649 C CA . VAL A 1 86 ? 7.514 -1.297 -8.856 1.00 92.06 86 VAL A CA 1
ATOM 650 C C . VAL A 1 86 ? 7.482 0.152 -9.358 1.00 92.06 86 VAL A C 1
ATOM 652 O O . VAL A 1 86 ? 8.132 1.001 -8.744 1.00 92.06 86 VAL A O 1
ATOM 655 N N . PRO A 1 87 ? 6.755 0.451 -10.451 1.00 92.25 87 PRO A N 1
ATOM 656 C CA . PRO A 1 87 ? 6.671 1.806 -10.984 1.00 92.25 87 PRO A CA 1
ATOM 657 C C . PRO A 1 87 ? 6.140 2.813 -9.953 1.00 92.25 87 PRO A C 1
ATOM 659 O O . PRO A 1 87 ? 5.242 2.503 -9.166 1.00 92.25 87 PRO A O 1
ATOM 662 N N . HIS A 1 88 ? 6.696 4.028 -9.939 1.00 91.44 88 HIS A N 1
ATOM 663 C CA . HIS A 1 88 ? 6.317 5.051 -8.958 1.00 91.44 88 HIS A CA 1
ATOM 664 C C . HIS A 1 88 ? 4.846 5.469 -9.078 1.00 91.44 88 HIS A C 1
ATOM 666 O O . HIS A 1 88 ? 4.211 5.731 -8.063 1.00 91.44 88 HIS A O 1
ATOM 672 N N . ASP A 1 89 ? 4.283 5.489 -10.284 1.00 94.44 89 ASP A N 1
ATOM 673 C CA . ASP A 1 89 ? 2.869 5.778 -10.544 1.00 94.44 89 ASP A CA 1
ATOM 674 C C . ASP A 1 89 ? 1.932 4.732 -9.919 1.00 94.44 89 ASP A C 1
ATOM 676 O 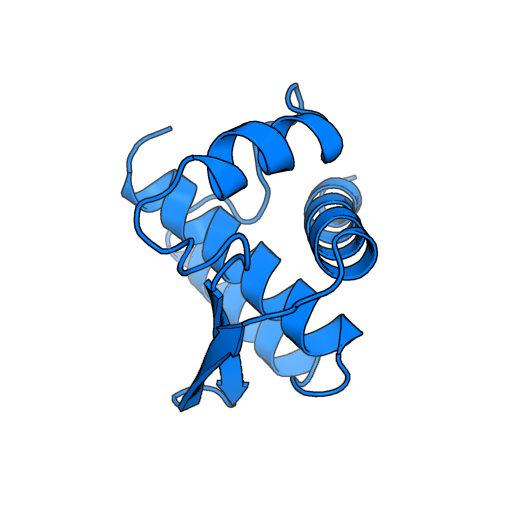O . ASP A 1 89 ? 0.883 5.087 -9.384 1.00 94.44 89 ASP A O 1
ATOM 680 N N . VAL A 1 90 ? 2.334 3.456 -9.896 1.00 95.62 90 VAL A N 1
ATOM 681 C CA . VAL A 1 90 ? 1.600 2.397 -9.184 1.00 95.62 90 VAL A CA 1
ATOM 682 C C . VAL A 1 90 ? 1.599 2.660 -7.680 1.00 95.62 90 VAL A C 1
ATOM 684 O O . VAL A 1 90 ? 0.553 2.538 -7.041 1.00 95.62 90 VAL A O 1
ATOM 687 N N . VAL A 1 91 ? 2.750 3.036 -7.114 1.00 94.19 91 VAL A N 1
ATOM 688 C CA . VAL A 1 91 ? 2.883 3.343 -5.680 1.00 94.19 91 VAL A CA 1
ATOM 689 C C . VAL A 1 91 ? 2.053 4.572 -5.308 1.00 94.19 91 VAL A C 1
ATOM 691 O O . VAL A 1 91 ? 1.258 4.513 -4.373 1.00 94.19 91 VAL A O 1
ATOM 694 N N . LEU A 1 92 ? 2.192 5.665 -6.059 1.00 94.25 92 LEU A N 1
ATOM 695 C CA . LEU A 1 92 ? 1.452 6.908 -5.833 1.00 94.25 92 LEU A CA 1
ATOM 696 C C . LEU A 1 92 ? -0.054 6.703 -5.979 1.00 94.25 92 LEU A C 1
ATOM 698 O O . LEU A 1 92 ? -0.820 7.133 -5.120 1.00 94.25 92 LEU A O 1
ATOM 702 N N . GLY A 1 93 ? -0.474 5.991 -7.025 1.00 94.94 93 GLY A N 1
ATOM 703 C CA . GLY A 1 93 ? -1.874 5.652 -7.230 1.00 94.94 93 GLY A CA 1
ATOM 704 C C . GLY A 1 93 ? -2.439 4.820 -6.080 1.00 94.94 93 GLY A C 1
ATOM 705 O O . GLY A 1 93 ? -3.540 5.093 -5.614 1.00 94.94 93 GLY A O 1
ATOM 706 N N . ALA A 1 94 ? 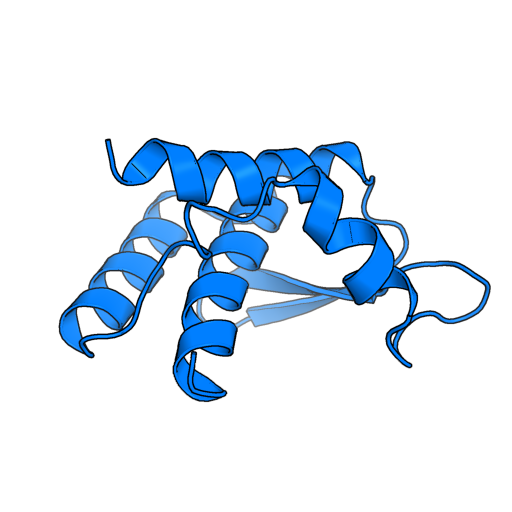-1.677 3.848 -5.574 1.00 95.19 94 ALA A N 1
ATOM 707 C CA . ALA A 1 94 ? -2.104 3.037 -4.439 1.00 95.19 94 ALA A CA 1
ATOM 708 C C . ALA A 1 94 ? -2.276 3.864 -3.159 1.00 95.19 94 ALA A C 1
ATOM 710 O O . ALA A 1 94 ? -3.221 3.637 -2.409 1.00 95.19 94 ALA A O 1
ATOM 711 N N . ILE A 1 95 ? -1.389 4.833 -2.912 1.00 94.06 95 ILE A N 1
ATOM 712 C CA . ILE A 1 95 ? -1.517 5.757 -1.779 1.00 94.06 95 ILE A CA 1
ATOM 713 C C . ILE A 1 95 ? -2.778 6.614 -1.944 1.00 94.06 95 ILE A C 1
ATOM 715 O O . ILE A 1 95 ? -3.588 6.685 -1.017 1.00 94.06 95 ILE A O 1
ATOM 719 N N . ALA A 1 96 ? -2.997 7.183 -3.132 1.00 92.25 96 ALA A N 1
ATOM 720 C CA . ALA A 1 96 ? -4.171 8.001 -3.428 1.00 92.25 96 ALA A CA 1
ATOM 721 C C . ALA A 1 96 ? -5.496 7.233 -3.252 1.00 92.25 96 ALA A C 1
ATOM 723 O O . ALA A 1 96 ? -6.437 7.770 -2.667 1.00 92.25 96 ALA A O 1
ATOM 724 N N . ASP A 1 97 ? -5.562 5.958 -3.658 1.00 91.38 97 ASP A N 1
ATOM 725 C CA . ASP A 1 97 ? -6.756 5.114 -3.470 1.00 91.38 97 ASP A CA 1
ATOM 726 C C . ASP A 1 97 ? -7.154 4.997 -1.993 1.00 91.38 97 ASP A C 1
ATOM 728 O O . ASP A 1 97 ? -8.339 4.970 -1.654 1.00 91.38 97 ASP A O 1
ATOM 732 N N . THR A 1 98 ? -6.167 4.932 -1.091 1.00 88.19 98 THR A N 1
ATOM 733 C CA . THR A 1 98 ? -6.434 4.843 0.355 1.00 88.19 98 THR A CA 1
ATOM 734 C C . THR A 1 98 ? -6.915 6.158 0.959 1.00 88.19 98 THR A C 1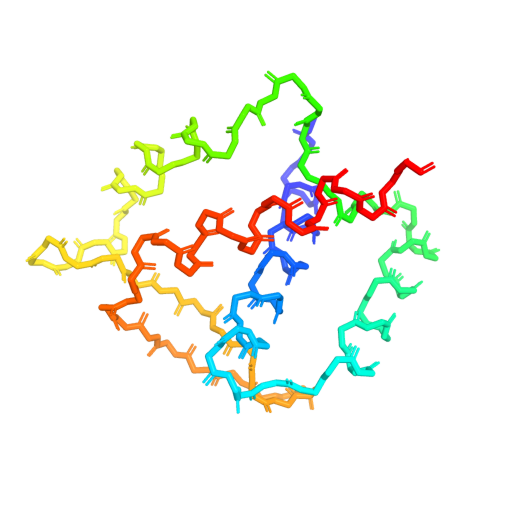
ATOM 736 O O . THR A 1 98 ? -7.584 6.141 1.988 1.00 88.19 98 THR A O 1
ATOM 739 N N . GLN A 1 99 ? -6.603 7.288 0.322 1.00 83.38 99 GLN A N 1
ATOM 740 C CA . GLN A 1 99 ? -7.023 8.620 0.761 1.00 83.38 99 GLN A CA 1
ATOM 741 C C . GLN A 1 99 ? -8.438 8.958 0.269 1.00 83.38 99 GLN A C 1
ATOM 743 O O . GLN A 1 99 ? -9.191 9.615 0.982 1.00 83.38 99 GLN A O 1
ATOM 748 N N . GLN A 1 100 ? -8.827 8.471 -0.914 1.00 69.75 100 GLN A N 1
ATOM 749 C CA . GLN A 1 100 ? -10.166 8.681 -1.483 1.00 69.75 100 GLN A CA 1
ATOM 750 C C . GLN A 1 100 ? -11.249 7.831 -0.807 1.00 69.75 100 GLN A C 1
ATOM 752 O O . GLN A 1 100 ? -12.383 8.274 -0.684 1.00 69.75 100 GLN A O 1
ATOM 757 N N . ALA A 1 101 ? -10.911 6.633 -0.319 1.00 58.62 101 ALA A N 1
ATOM 758 C CA . ALA A 1 101 ? -11.865 5.714 0.311 1.00 58.62 101 ALA A CA 1
ATOM 759 C C . ALA A 1 101 ? -12.410 6.171 1.688 1.00 58.62 101 ALA A C 1
ATOM 761 O O . ALA A 1 101 ? -13.146 5.420 2.326 1.00 58.62 101 ALA A O 1
ATOM 762 N N . GLN A 1 102 ? -12.022 7.357 2.170 1.00 48.88 102 GLN A N 1
ATOM 763 C CA . GLN A 1 102 ? -12.473 7.950 3.437 1.00 48.88 102 GLN A CA 1
ATOM 764 C C . GLN A 1 102 ? -13.295 9.241 3.276 1.00 48.88 102 GLN A C 1
ATOM 766 O O . GLN A 1 102 ? -13.625 9.861 4.289 1.00 48.88 102 GLN A O 1
ATOM 771 N N . GLN A 1 103 ? -13.609 9.645 2.041 1.00 39.78 103 GLN A N 1
ATOM 772 C CA . GLN A 1 103 ? -14.618 10.671 1.747 1.00 39.78 103 GLN A CA 1
ATOM 773 C C . GLN A 1 103 ? -15.982 10.013 1.538 1.00 39.78 103 GLN A C 1
ATOM 775 O O . GLN A 1 103 ? -16.982 10.617 1.984 1.00 39.78 103 GLN A O 1
#

Sequence (103 aa):
WLHGEAVAAGMVMAARASERLGRFNPQDTQRIIHLLQRAGLPVSGPQEMAAEAYLPHMMRDKKVLAGEMRLVLPLAIGKSEIRGGVPHDVVLGAIADTQQAQQ

pLDDT: mean 89.59, std 12.32, range [39.78, 98.19]

Mean predicted aligned error: 4.33 Å

Secondary structure (DSSP, 8-state):
--HHHHHHHHHHHHHHHHHHTT-S-HHHHHHHHHHHHHTT--SS--TTS-GGGHHHHHTTSTT-BTTBPPEEEEEETTEEEEE----HHHHHHHHHHHHHTT-

InterPro domains:
  IPR050071 Dehydroquinate Synthase [PTHR43622] (1-96)
  IPR056179 3-dehydroquinate synthase, C-terminal domain [PF24621] (1-64)

Foldseek 3Di:
DPPVLVVLLVLLLLAQLCVLVVQHDPVVSVVSVVVCVVVVHQNADDLVDQLVNVVVVQQPDPCQDPSWRWDWHANYVVRTDTDTDRDSCSSSVSNVVSNVVVD